Protein AF-A0AAW3DL74-F1 (afdb_monomer_lite)

Sequence (131 aa):
ACNCNLHARRCRFNMELYKLSGRKSGGVCLNCRHNTAGRHCHYCKEGFYRDLSKSITDRKACKACDCHPVGAAGKTCNQTTGQCPCKDGVTGLTCNRCAKGYQQSRSPVAPCIKIPAINPTSLVTSTEAPA

Secondary structure (DSSP, 8-state):
----TTS-SEEEE-HHHHHHTTSS--EEEES--TTEETTTT-EEPTTEEE-TTS-TTSTTSEEE----TTTBS-S---TTT----BPTTEESTTS-EEPTTEEE-S-SSS-EEEPP---GGGSSSSS----

Structure (mmCIF, N/CA/C/O backbone):
data_AF-A0AAW3DL74-F1
#
_entry.id   AF-A0AAW3DL74-F1
#
loop_
_atom_site.group_PDB
_atom_site.id
_atom_site.type_symbol
_atom_site.label_atom_id
_atom_site.label_alt_id
_atom_site.label_comp_id
_atom_site.label_asym_id
_atom_site.label_entity_id
_atom_site.label_seq_id
_atom_site.pdbx_PDB_ins_code
_atom_site.Cartn_x
_atom_site.Cartn_y
_atom_site.Cartn_z
_atom_site.occupancy
_atom_site.B_iso_or_equiv
_atom_site.auth_seq_id
_atom_site.auth_comp_id
_atom_site.auth_asym_id
_atom_site.auth_atom_id
_atom_site.pdbx_PDB_model_num
ATOM 1 N N . ALA A 1 1 ? 19.909 -3.944 -20.177 1.00 83.19 1 ALA A N 1
ATOM 2 C CA . ALA A 1 1 ? 19.489 -4.653 -18.945 1.00 83.19 1 ALA A CA 1
ATOM 3 C C . ALA A 1 1 ? 18.118 -4.145 -18.495 1.00 83.19 1 ALA A C 1
ATOM 5 O O . ALA A 1 1 ? 17.784 -3.007 -18.804 1.00 83.19 1 ALA A O 1
ATOM 6 N N . CYS A 1 2 ? 17.313 -4.959 -17.809 1.00 92.38 2 CYS A N 1
ATOM 7 C CA . CYS A 1 2 ? 16.016 -4.518 -17.280 1.00 92.38 2 CYS A CA 1
ATOM 8 C C . CYS A 1 2 ? 16.186 -3.728 -15.978 1.00 92.38 2 CYS A C 1
ATOM 10 O O . CYS A 1 2 ? 16.947 -4.146 -15.108 1.00 92.38 2 CYS A O 1
ATOM 12 N N . ASN A 1 3 ? 15.438 -2.635 -15.817 1.00 96.38 3 ASN A N 1
ATOM 13 C CA . ASN A 1 3 ? 15.345 -1.942 -14.536 1.00 96.38 3 ASN A CA 1
ATOM 14 C C . ASN A 1 3 ? 14.243 -2.576 -13.676 1.00 96.38 3 ASN A C 1
ATOM 16 O O . ASN A 1 3 ? 13.062 -2.445 -13.991 1.00 96.38 3 ASN A O 1
ATOM 20 N N . CYS A 1 4 ? 14.643 -3.250 -12.597 1.00 98.19 4 CYS A N 1
ATOM 21 C CA . CYS A 1 4 ? 13.735 -3.888 -11.643 1.00 98.19 4 CYS A CA 1
ATOM 22 C C . CYS A 1 4 ? 13.945 -3.417 -10.199 1.00 98.19 4 CYS A C 1
ATOM 24 O O . CYS A 1 4 ? 13.613 -4.165 -9.282 1.00 98.19 4 CYS A O 1
ATOM 26 N N . ASN A 1 5 ? 14.571 -2.251 -9.988 1.00 97.94 5 ASN A N 1
ATOM 27 C CA . ASN A 1 5 ? 14.850 -1.683 -8.658 1.00 97.94 5 ASN A CA 1
ATOM 28 C C . ASN A 1 5 ? 15.486 -2.681 -7.664 1.00 97.94 5 ASN A C 1
ATOM 30 O O . ASN A 1 5 ? 15.202 -2.659 -6.475 1.00 97.94 5 ASN A O 1
ATOM 34 N N . LEU A 1 6 ? 16.336 -3.598 -8.146 1.00 98.06 6 LEU A N 1
ATOM 35 C CA . LEU A 1 6 ? 16.950 -4.669 -7.338 1.00 98.06 6 LEU A CA 1
ATOM 36 C C . LEU A 1 6 ? 15.946 -5.632 -6.668 1.00 98.06 6 LEU A C 1
ATOM 38 O O . LEU A 1 6 ? 16.252 -6.290 -5.670 1.00 98.06 6 LEU A O 1
ATOM 42 N N . HIS A 1 7 ? 14.741 -5.753 -7.218 1.00 98.50 7 HIS A N 1
ATOM 43 C CA . HIS A 1 7 ? 13.680 -6.606 -6.680 1.00 98.50 7 HIS A CA 1
ATOM 44 C C . HIS A 1 7 ? 13.318 -7.789 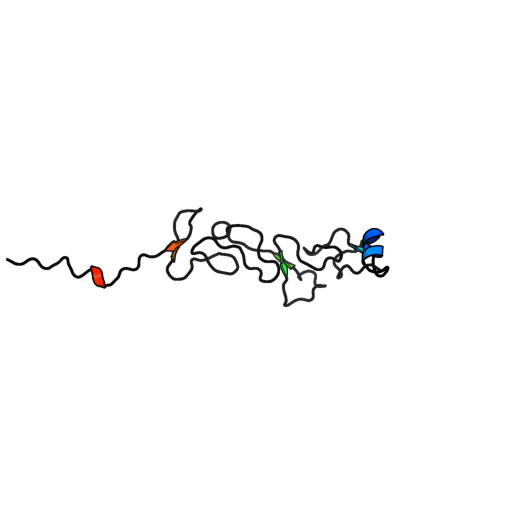-7.568 1.00 98.50 7 HIS A C 1
ATOM 46 O O . HIS A 1 7 ? 12.619 -8.691 -7.119 1.00 98.50 7 HIS A O 1
ATOM 52 N N . ALA A 1 8 ? 13.838 -7.852 -8.789 1.00 98.38 8 ALA A N 1
ATOM 53 C CA . ALA A 1 8 ? 13.745 -9.038 -9.626 1.00 98.38 8 ALA A CA 1
ATOM 54 C C . ALA A 1 8 ? 15.098 -9.344 -10.263 1.00 98.38 8 ALA A C 1
ATOM 56 O O . ALA A 1 8 ? 15.851 -8.443 -10.626 1.00 98.38 8 ALA A O 1
ATOM 57 N N . ARG A 1 9 ? 15.392 -10.641 -10.402 1.00 96.75 9 ARG A N 1
ATOM 58 C CA . ARG A 1 9 ? 16.571 -11.137 -11.132 1.00 96.75 9 ARG A CA 1
ATOM 59 C C . ARG A 1 9 ? 16.256 -11.508 -12.581 1.00 96.75 9 ARG A C 1
ATOM 61 O O . ARG A 1 9 ? 17.169 -11.702 -13.370 1.00 96.75 9 ARG A O 1
ATOM 68 N N . ARG A 1 10 ? 14.973 -11.653 -12.918 1.00 97.62 10 ARG A N 1
ATOM 69 C CA . ARG A 1 10 ? 14.497 -12.076 -14.238 1.00 97.62 10 ARG A CA 1
ATOM 70 C C . ARG A 1 10 ? 13.535 -11.033 -14.789 1.00 97.62 10 ARG A C 1
ATOM 72 O O . ARG A 1 10 ? 12.786 -10.410 -14.038 1.00 97.62 10 ARG A O 1
ATOM 79 N N . CYS A 1 11 ? 13.536 -10.880 -16.103 1.00 97.69 11 CYS A N 1
ATOM 80 C CA . CYS A 1 11 ? 12.578 -10.063 -16.830 1.00 97.69 11 CYS A CA 1
ATOM 81 C C . CYS A 1 11 ? 12.269 -10.709 -18.183 1.00 97.69 11 CYS A C 1
ATOM 83 O O . CYS A 1 11 ? 13.046 -11.526 -18.676 1.00 97.69 11 CYS A O 1
ATOM 85 N N . ARG A 1 12 ? 11.140 -10.330 -18.779 1.00 97.50 12 ARG A N 1
ATOM 86 C CA . ARG A 1 12 ? 10.799 -10.641 -20.169 1.00 97.50 12 ARG A CA 1
ATOM 87 C C . ARG A 1 12 ? 10.718 -9.361 -20.985 1.00 97.50 12 ARG A C 1
ATOM 89 O O . ARG A 1 12 ? 10.444 -8.291 -20.442 1.00 97.50 12 ARG A O 1
ATOM 96 N N . PHE A 1 13 ? 10.919 -9.476 -22.288 1.00 97.81 13 PHE A N 1
ATOM 97 C CA . PHE A 1 13 ? 10.660 -8.383 -23.213 1.00 97.81 13 PHE A CA 1
ATOM 98 C C . PHE A 1 13 ? 9.189 -8.393 -23.651 1.00 97.81 13 PHE A C 1
ATOM 100 O O . PHE A 1 13 ? 8.589 -9.452 -23.832 1.00 97.81 13 PHE A O 1
ATOM 107 N N . ASN A 1 14 ? 8.605 -7.210 -23.806 1.00 97.62 14 ASN A N 1
ATOM 108 C CA . ASN A 1 14 ? 7.276 -7.000 -24.355 1.00 97.62 14 ASN A CA 1
ATOM 109 C C . ASN A 1 14 ? 7.372 -5.980 -25.503 1.00 97.62 14 ASN A C 1
ATOM 111 O O . ASN A 1 14 ? 7.706 -4.812 -25.285 1.00 97.62 14 ASN A O 1
ATOM 115 N N . MET A 1 15 ? 7.075 -6.445 -26.721 1.00 97.38 15 MET A N 1
ATOM 116 C CA . MET A 1 15 ? 7.164 -5.656 -27.952 1.00 97.38 15 MET A CA 1
ATOM 117 C C . MET A 1 15 ? 6.149 -4.506 -27.999 1.00 97.38 15 MET A C 1
ATOM 119 O O . MET A 1 15 ? 6.463 -3.426 -28.493 1.00 97.38 15 MET A O 1
ATOM 123 N N . GLU A 1 16 ? 4.946 -4.704 -27.471 1.00 97.69 16 GLU A N 1
ATOM 124 C CA . GLU A 1 16 ? 3.903 -3.676 -27.447 1.00 97.69 16 GLU A CA 1
ATOM 125 C C . GLU A 1 16 ? 4.311 -2.507 -26.546 1.00 97.69 16 GLU A C 1
ATOM 127 O O . GLU A 1 16 ? 4.325 -1.353 -26.972 1.00 97.69 16 GLU A O 1
ATOM 132 N N . LEU A 1 17 ? 4.783 -2.817 -25.336 1.00 95.94 17 LEU A N 1
ATOM 133 C CA . LEU A 1 17 ? 5.310 -1.813 -24.413 1.00 95.94 17 LEU A CA 1
ATOM 134 C C . LEU A 1 17 ? 6.544 -1.094 -24.969 1.00 95.94 17 LEU A C 1
ATOM 136 O O . LEU A 1 17 ? 6.729 0.095 -24.712 1.00 95.94 17 LEU A O 1
ATOM 140 N N . TYR A 1 18 ? 7.379 -1.793 -25.740 1.00 96.88 18 TYR A N 1
ATOM 141 C CA . TYR A 1 18 ? 8.508 -1.180 -26.431 1.00 96.88 18 TYR A CA 1
ATOM 142 C C . TYR A 1 18 ? 8.044 -0.147 -27.463 1.00 96.88 18 TYR A C 1
ATOM 144 O O . TYR A 1 18 ? 8.534 0.985 -27.444 1.00 96.88 18 TYR A O 1
ATOM 152 N N . LYS A 1 19 ? 7.060 -0.491 -28.303 1.00 98.00 19 LYS A N 1
ATOM 153 C CA . LYS A 1 19 ? 6.466 0.440 -29.275 1.00 98.00 19 LYS A CA 1
ATOM 154 C C . LYS A 1 19 ? 5.845 1.655 -28.577 1.00 98.00 19 LYS A C 1
ATOM 156 O O . LYS A 1 19 ? 6.205 2.778 -28.919 1.00 98.00 19 LYS A O 1
ATOM 161 N N . LEU A 1 20 ? 5.019 1.435 -27.547 1.00 97.06 20 LEU A N 1
ATOM 162 C CA . LEU A 1 20 ? 4.369 2.502 -26.768 1.00 97.06 20 LEU A CA 1
ATOM 163 C C . LEU A 1 20 ? 5.367 3.429 -26.061 1.00 97.06 20 LEU A C 1
ATOM 165 O O . LEU A 1 20 ? 5.110 4.615 -25.904 1.00 97.06 20 LEU A O 1
ATOM 169 N N . SER A 1 21 ? 6.537 2.917 -25.670 1.00 94.88 21 SER A N 1
ATOM 170 C CA . SER A 1 21 ? 7.597 3.731 -25.059 1.00 94.88 21 SER A CA 1
ATOM 171 C C . SER A 1 21 ? 8.390 4.600 -26.050 1.00 94.88 21 SER A C 1
ATOM 173 O O . SER A 1 21 ? 9.410 5.173 -25.668 1.00 94.88 21 SER A O 1
ATOM 175 N N . GLY A 1 22 ? 7.996 4.651 -27.329 1.00 97.12 22 GLY A N 1
ATOM 176 C CA . GLY A 1 22 ? 8.773 5.311 -28.379 1.00 97.12 22 GLY A CA 1
ATOM 177 C C . GLY A 1 22 ? 10.067 4.561 -28.693 1.00 97.12 22 GLY A C 1
ATOM 178 O O . GLY A 1 22 ? 11.111 5.180 -28.873 1.00 97.12 22 GLY A O 1
ATOM 179 N N . ARG A 1 23 ? 10.011 3.220 -28.701 1.00 95.25 23 ARG A N 1
ATOM 180 C CA . ARG A 1 23 ? 11.168 2.332 -28.916 1.00 95.25 23 ARG A CA 1
ATOM 181 C C . ARG A 1 23 ? 12.292 2.511 -27.877 1.00 95.25 23 ARG A C 1
ATOM 183 O O . ARG A 1 23 ? 13.457 2.261 -28.175 1.00 95.25 23 ARG A O 1
ATOM 190 N N . LYS A 1 24 ? 11.950 2.894 -26.637 1.00 94.38 24 LYS A N 1
ATOM 191 C CA . LYS A 1 24 ? 12.914 3.092 -25.534 1.00 94.38 24 LYS A CA 1
ATOM 192 C C . LYS A 1 24 ? 13.062 1.873 -24.621 1.00 94.38 24 LYS A C 1
ATOM 194 O O . LYS A 1 24 ? 14.177 1.463 -24.322 1.00 94.38 24 LYS A O 1
ATOM 199 N N . SER A 1 25 ? 11.962 1.283 -24.145 1.00 93.94 25 SER A N 1
ATOM 200 C CA . SER A 1 25 ? 12.004 0.160 -23.198 1.00 93.94 25 SER A CA 1
ATOM 201 C C . SER A 1 25 ? 10.783 -0.755 -23.294 1.00 93.94 25 SER A C 1
ATOM 203 O O . SER A 1 25 ? 9.644 -0.324 -23.128 1.00 93.94 25 SER A O 1
ATOM 205 N N . GLY A 1 26 ? 11.035 -2.056 -23.475 1.00 95.75 26 GLY A N 1
ATOM 206 C CA . GLY A 1 26 ? 10.035 -3.135 -23.467 1.00 95.75 26 GLY A CA 1
ATOM 207 C C . GLY A 1 26 ? 10.159 -4.104 -22.287 1.00 95.75 26 GLY A C 1
ATOM 208 O O . GLY A 1 26 ? 9.397 -5.058 -22.198 1.00 95.75 26 GLY A O 1
ATOM 209 N N . GLY A 1 27 ? 11.117 -3.897 -21.377 1.00 96.94 27 GLY A N 1
ATOM 210 C CA . GLY A 1 27 ? 11.384 -4.841 -20.287 1.00 96.94 27 GLY A CA 1
ATOM 211 C C . GLY A 1 27 ? 10.262 -4.878 -19.248 1.00 96.94 27 GLY A C 1
ATOM 212 O O . GLY A 1 27 ? 9.754 -3.828 -18.857 1.00 96.94 27 GLY A O 1
ATOM 213 N N . VAL A 1 28 ? 9.885 -6.073 -18.799 1.00 98.06 28 VAL A N 1
ATOM 214 C CA . VAL A 1 28 ? 8.912 -6.317 -17.725 1.00 98.06 28 VAL A CA 1
ATOM 215 C C . VAL A 1 28 ? 9.533 -7.286 -16.726 1.00 98.06 28 VAL A C 1
ATOM 217 O O . VAL A 1 28 ? 9.902 -8.405 -17.087 1.00 98.06 28 VAL A O 1
ATOM 220 N N . CYS A 1 29 ? 9.671 -6.857 -15.478 1.00 98.44 29 CYS A N 1
ATOM 221 C CA . CYS A 1 29 ? 10.231 -7.665 -14.403 1.00 98.44 29 CYS A CA 1
ATOM 222 C C . CYS A 1 29 ? 9.318 -8.843 -14.055 1.00 98.44 29 CYS A C 1
ATOM 224 O O . CYS A 1 29 ? 8.095 -8.743 -14.133 1.00 98.44 29 CYS A O 1
ATOM 226 N N . LEU A 1 30 ? 9.924 -9.966 -13.672 1.00 98.19 30 LEU A N 1
ATOM 227 C CA . LEU A 1 30 ? 9.219 -11.188 -13.297 1.00 98.19 30 LEU A CA 1
ATOM 228 C C . LEU A 1 30 ? 9.465 -11.498 -11.823 1.00 98.19 30 LEU A C 1
ATOM 230 O O . LEU A 1 30 ? 10.601 -11.407 -11.357 1.00 98.19 30 LEU A O 1
ATOM 234 N N . ASN A 1 31 ? 8.412 -11.923 -11.121 1.00 97.69 31 ASN A N 1
ATOM 235 C CA . ASN A 1 31 ? 8.462 -12.333 -9.716 1.00 97.69 31 ASN A CA 1
ATOM 236 C C . ASN A 1 31 ? 9.121 -11.271 -8.820 1.00 97.69 31 ASN A C 1
ATOM 238 O O . ASN A 1 31 ? 10.137 -11.539 -8.173 1.00 97.69 31 ASN A O 1
ATOM 242 N N . CYS A 1 32 ? 8.558 -10.057 -8.813 1.00 98.44 32 CYS A N 1
ATOM 243 C CA . CYS A 1 32 ? 9.007 -8.987 -7.925 1.00 98.44 32 CYS A CA 1
ATOM 244 C C . CYS A 1 32 ? 9.048 -9.480 -6.469 1.00 98.44 32 CYS A C 1
ATOM 246 O O . CYS A 1 32 ? 8.070 -9.999 -5.930 1.00 98.44 32 CYS A O 1
ATOM 248 N N . ARG A 1 33 ? 10.216 -9.343 -5.842 1.00 98.50 33 ARG A N 1
ATOM 249 C CA . ARG A 1 33 ? 10.473 -9.703 -4.445 1.00 98.50 33 ARG A CA 1
ATOM 250 C C . ARG A 1 33 ? 10.230 -8.497 -3.539 1.00 98.50 33 ARG A C 1
ATOM 252 O O . ARG A 1 33 ? 9.877 -7.414 -3.997 1.00 98.50 33 ARG A O 1
ATOM 259 N N . HIS A 1 34 ? 10.433 -8.688 -2.237 1.00 98.56 34 HIS A N 1
ATOM 260 C CA . HIS A 1 34 ? 10.406 -7.598 -1.250 1.00 98.56 34 HIS A CA 1
ATOM 261 C C . HIS A 1 34 ? 9.061 -6.857 -1.180 1.00 98.56 34 HIS A C 1
ATOM 263 O O . HIS A 1 34 ? 9.006 -5.676 -0.863 1.00 98.56 34 HIS A O 1
ATOM 269 N N . ASN A 1 35 ? 7.968 -7.569 -1.475 1.00 98.38 35 ASN A N 1
ATOM 270 C CA . ASN A 1 35 ? 6.604 -7.033 -1.473 1.00 98.38 35 ASN A CA 1
ATOM 271 C C . ASN A 1 35 ? 6.387 -5.858 -2.437 1.00 98.38 35 ASN A C 1
ATOM 273 O O . ASN A 1 35 ? 5.484 -5.049 -2.242 1.00 98.38 35 ASN A O 1
ATOM 277 N N . THR A 1 36 ? 7.189 -5.800 -3.497 1.00 98.44 36 THR A N 1
ATOM 278 C CA . THR A 1 36 ? 7.007 -4.848 -4.591 1.00 98.44 36 THR A CA 1
ATOM 279 C C . THR A 1 36 ? 6.189 -5.449 -5.726 1.00 98.44 36 THR A C 1
ATOM 281 O O . THR A 1 36 ? 6.037 -6.666 -5.843 1.00 98.44 36 THR A O 1
ATOM 284 N N . ALA A 1 37 ? 5.642 -4.578 -6.561 1.00 97.88 37 ALA A N 1
ATOM 285 C CA . ALA A 1 37 ? 4.792 -4.899 -7.687 1.00 97.88 37 ALA A CA 1
ATOM 286 C C . ALA A 1 37 ? 5.015 -3.906 -8.840 1.00 97.88 37 ALA A C 1
ATOM 288 O O . ALA A 1 37 ? 5.743 -2.911 -8.734 1.00 97.88 37 ALA A O 1
ATOM 289 N N . GLY A 1 38 ? 4.399 -4.221 -9.977 1.00 97.12 38 GLY A N 1
ATOM 290 C CA . GLY A 1 38 ? 4.481 -3.428 -11.194 1.00 97.12 38 GLY A CA 1
ATOM 291 C C . GLY A 1 38 ? 5.609 -3.832 -12.130 1.00 97.12 38 GLY A C 1
ATOM 292 O O . GLY A 1 38 ? 6.504 -4.607 -11.800 1.00 97.12 38 GLY A O 1
ATOM 293 N N . ARG A 1 39 ? 5.585 -3.234 -13.323 1.00 97.06 39 ARG A N 1
ATOM 294 C CA . ARG A 1 39 ? 6.495 -3.543 -14.436 1.00 97.06 39 ARG A CA 1
ATOM 295 C C . ARG A 1 39 ? 7.979 -3.493 -14.070 1.00 97.06 39 ARG A C 1
ATOM 297 O O . ARG A 1 39 ? 8.756 -4.289 -14.585 1.00 97.06 39 ARG A O 1
ATOM 304 N N . HIS A 1 40 ? 8.346 -2.553 -13.207 1.00 97.94 40 HIS A N 1
ATOM 305 C CA . HIS A 1 40 ? 9.715 -2.336 -12.734 1.00 97.94 40 HIS A CA 1
ATOM 306 C C . HIS A 1 40 ? 9.884 -2.639 -11.240 1.00 97.94 40 HIS A C 1
ATOM 308 O O . HIS A 1 40 ? 10.875 -2.219 -10.654 1.00 97.94 40 HIS A O 1
ATOM 314 N N . CYS A 1 41 ? 8.916 -3.313 -10.604 1.00 98.31 41 CYS A N 1
ATOM 315 C CA . CYS A 1 41 ? 8.904 -3.506 -9.151 1.00 98.31 41 CYS A CA 1
ATOM 316 C C . CYS A 1 41 ? 9.037 -2.164 -8.389 1.00 98.31 41 CYS A C 1
ATOM 318 O O . CYS A 1 41 ? 9.900 -2.017 -7.534 1.00 98.31 41 CYS A O 1
ATOM 320 N N . HIS A 1 42 ? 8.269 -1.141 -8.783 1.00 97.31 42 HIS A N 1
ATOM 321 C CA . HIS A 1 42 ? 8.482 0.259 -8.365 1.00 97.31 42 HIS A CA 1
ATOM 322 C C . HIS A 1 42 ? 7.432 0.790 -7.380 1.00 97.31 42 HIS A C 1
ATOM 324 O O . HIS A 1 42 ? 7.541 1.925 -6.926 1.00 97.31 42 HIS A O 1
ATOM 330 N N . TYR A 1 43 ? 6.428 -0.015 -7.042 1.00 97.56 43 TYR A N 1
ATOM 331 C CA . TYR A 1 43 ? 5.450 0.290 -6.000 1.00 97.56 43 TYR A CA 1
ATOM 332 C C . TYR A 1 43 ? 5.194 -0.954 -5.148 1.00 97.56 43 TYR A C 1
ATOM 334 O O . TYR A 1 43 ? 5.637 -2.050 -5.491 1.00 97.56 43 TYR A O 1
ATOM 342 N N . CYS A 1 44 ? 4.517 -0.790 -4.017 1.00 98.25 44 CYS A N 1
ATOM 343 C CA . CYS A 1 44 ? 4.232 -1.889 -3.101 1.00 98.25 44 CYS A CA 1
ATOM 344 C C . CYS A 1 44 ? 3.000 -2.677 -3.541 1.00 98.25 44 CYS A C 1
ATOM 346 O O . CYS A 1 44 ? 2.026 -2.106 -4.023 1.00 98.25 44 CYS A O 1
ATOM 348 N N . LYS A 1 45 ? 3.032 -4.002 -3.378 1.00 97.44 45 LYS A N 1
ATOM 349 C CA . LYS A 1 45 ? 1.857 -4.844 -3.634 1.00 97.44 45 LYS A CA 1
ATOM 350 C C . LYS A 1 45 ? 0.714 -4.490 -2.670 1.00 97.44 45 LYS A C 1
ATOM 352 O O . LYS A 1 45 ? 0.951 -3.910 -1.613 1.00 97.44 45 LYS A O 1
ATOM 357 N N . GLU A 1 46 ? -0.512 -4.877 -3.003 1.00 96.19 46 GLU A N 1
ATOM 358 C CA . GLU A 1 46 ? -1.659 -4.696 -2.104 1.00 96.19 46 GLU A CA 1
ATOM 359 C C . GLU A 1 46 ? -1.414 -5.307 -0.715 1.00 96.19 46 GLU A C 1
ATOM 361 O O . GLU A 1 46 ? -0.758 -6.342 -0.573 1.00 96.19 46 GLU A O 1
ATOM 366 N N . GLY A 1 47 ? -1.907 -4.626 0.323 1.00 97.00 47 GLY A N 1
ATOM 367 C CA . GLY A 1 47 ? -1.595 -4.952 1.717 1.00 97.00 47 GLY A CA 1
ATOM 368 C C . GLY A 1 47 ? -0.211 -4.478 2.181 1.00 97.00 47 GLY A C 1
ATOM 369 O O . GLY A 1 47 ? 0.197 -4.809 3.291 1.00 97.00 47 GLY A O 1
ATOM 370 N N . PHE A 1 48 ? 0.515 -3.708 1.362 1.00 98.38 48 PHE A N 1
ATOM 371 C CA . PHE A 1 48 ? 1.772 -3.053 1.724 1.00 98.38 48 PHE A CA 1
ATOM 372 C C . PHE A 1 48 ? 1.758 -1.581 1.298 1.00 98.38 48 PHE A C 1
ATOM 374 O O . PHE A 1 48 ? 1.111 -1.204 0.323 1.00 98.38 48 PHE A O 1
ATOM 381 N N . TYR A 1 49 ? 2.522 -0.755 2.008 1.00 98.38 49 TYR A N 1
ATOM 382 C CA . TYR A 1 49 ? 2.697 0.665 1.727 1.00 98.38 49 TYR A CA 1
ATOM 383 C C . TYR A 1 49 ? 4.177 1.052 1.702 1.00 98.38 49 TYR A C 1
ATOM 385 O O . TYR A 1 49 ? 5.045 0.341 2.220 1.00 98.38 49 TYR A O 1
ATOM 393 N N . ARG A 1 50 ? 4.474 2.176 1.053 1.00 97.81 50 ARG A N 1
ATOM 394 C CA . ARG A 1 50 ? 5.825 2.679 0.826 1.00 97.81 50 ARG A CA 1
ATOM 395 C C . ARG A 1 50 ? 6.408 3.281 2.107 1.00 97.81 50 ARG A C 1
ATOM 397 O O . ARG A 1 50 ? 5.862 4.227 2.659 1.00 97.81 50 ARG A O 1
ATOM 404 N N . ASP A 1 51 ? 7.569 2.785 2.529 1.00 97.44 51 ASP A N 1
ATOM 405 C CA . ASP A 1 51 ? 8.362 3.385 3.608 1.00 97.44 51 ASP A CA 1
ATOM 406 C C . ASP A 1 51 ? 9.310 4.458 3.052 1.00 97.44 51 ASP A C 1
ATOM 408 O O . ASP A 1 51 ? 10.414 4.161 2.588 1.00 97.44 51 ASP A O 1
ATOM 412 N N . LEU A 1 52 ? 8.881 5.719 3.090 1.00 95.62 52 LEU A N 1
ATOM 413 C CA . LEU A 1 52 ? 9.634 6.848 2.529 1.00 95.62 52 LEU A CA 1
ATOM 414 C C . LEU A 1 52 ? 10.996 7.094 3.201 1.00 95.62 52 LEU A C 1
ATOM 416 O O . LEU A 1 52 ? 11.826 7.782 2.614 1.00 95.62 52 LEU A O 1
ATOM 420 N N . SER A 1 53 ? 11.270 6.497 4.367 1.00 96.75 53 SER A N 1
ATOM 421 C CA . SER A 1 53 ? 12.596 6.566 5.003 1.00 96.75 53 SER A CA 1
ATOM 422 C C . SER A 1 53 ? 13.664 5.730 4.283 1.00 96.75 53 SER A C 1
ATOM 424 O O . SER A 1 53 ? 14.856 5.860 4.555 1.00 96.75 53 SER A O 1
ATOM 426 N N . LYS A 1 54 ? 13.248 4.858 3.357 1.00 97.25 54 LYS A N 1
ATOM 427 C CA . LYS A 1 54 ? 14.114 3.931 2.622 1.00 97.25 54 LYS A CA 1
ATOM 428 C C . LYS A 1 54 ? 14.100 4.239 1.139 1.00 97.25 54 LYS A C 1
ATOM 430 O O . LYS A 1 54 ? 13.071 4.639 0.603 1.00 97.25 54 LYS A O 1
ATOM 435 N N . SER A 1 55 ? 15.204 3.970 0.444 1.00 97.75 55 SER A N 1
ATOM 436 C CA . SER A 1 55 ? 15.218 3.966 -1.026 1.00 97.75 55 SER A CA 1
ATOM 437 C C . SER A 1 55 ? 14.260 2.903 -1.575 1.00 97.75 55 SER A C 1
ATOM 439 O O . SER A 1 55 ? 14.093 1.852 -0.959 1.00 97.75 55 SER A O 1
ATOM 441 N N . ILE A 1 56 ? 13.679 3.134 -2.759 1.00 97.19 56 ILE A N 1
ATOM 442 C CA . ILE A 1 56 ? 12.845 2.132 -3.441 1.00 97.19 56 ILE A CA 1
ATOM 443 C C . ILE A 1 56 ? 13.616 0.843 -3.728 1.00 97.19 56 ILE A C 1
ATOM 445 O O . ILE A 1 56 ? 12.997 -0.192 -3.846 1.00 97.19 56 ILE A O 1
ATOM 449 N N . THR A 1 57 ? 14.947 0.872 -3.800 1.00 98.12 57 THR A N 1
ATOM 450 C CA . THR A 1 57 ? 15.763 -0.327 -4.033 1.00 98.12 57 THR A CA 1
ATOM 451 C C . THR A 1 57 ? 16.010 -1.174 -2.775 1.00 98.12 57 THR A C 1
ATOM 453 O O . THR A 1 57 ? 16.538 -2.286 -2.879 1.00 98.12 57 THR A O 1
ATOM 456 N N . ASP A 1 58 ? 15.637 -0.686 -1.584 1.00 98.50 58 ASP A N 1
ATOM 457 C CA . ASP A 1 58 ? 15.806 -1.394 -0.306 1.00 98.50 58 ASP A CA 1
ATOM 458 C C . ASP A 1 58 ? 14.856 -2.605 -0.217 1.00 98.50 58 ASP A C 1
ATOM 460 O O . ASP A 1 58 ? 13.684 -2.545 -0.586 1.00 98.50 58 ASP A O 1
ATOM 464 N N . ARG A 1 59 ? 15.328 -3.722 0.349 1.00 98.06 59 ARG A N 1
ATOM 465 C CA . ARG A 1 59 ? 14.510 -4.927 0.592 1.00 98.06 59 ARG A CA 1
ATOM 466 C C . ARG A 1 59 ? 13.319 -4.689 1.528 1.00 98.06 59 ARG A C 1
ATOM 468 O O . ARG A 1 59 ? 12.418 -5.523 1.582 1.00 98.06 59 ARG A O 1
ATOM 475 N N . LYS A 1 60 ? 13.342 -3.606 2.304 1.00 97.88 60 LYS A N 1
ATOM 476 C CA . LYS A 1 60 ? 12.291 -3.185 3.236 1.00 97.88 60 LYS A CA 1
ATOM 477 C C . LYS A 1 60 ? 11.590 -1.900 2.780 1.00 97.88 60 LYS A C 1
ATOM 479 O O . LYS A 1 60 ? 10.917 -1.275 3.588 1.00 97.88 60 LYS A O 1
ATOM 484 N N . ALA A 1 61 ? 11.712 -1.513 1.505 1.00 97.94 61 ALA A N 1
ATOM 485 C CA . ALA A 1 61 ? 11.042 -0.333 0.948 1.00 97.94 61 ALA A CA 1
ATOM 486 C C . ALA A 1 61 ? 9.505 -0.375 1.068 1.00 97.94 61 ALA A C 1
ATOM 488 O O . ALA A 1 61 ? 8.863 0.679 1.018 1.00 97.94 61 ALA A O 1
ATOM 489 N N . CYS A 1 62 ? 8.937 -1.577 1.227 1.00 98.38 62 CYS A N 1
ATOM 490 C CA . CYS A 1 62 ? 7.515 -1.829 1.420 1.00 98.38 62 CYS A CA 1
ATOM 491 C C . CYS A 1 62 ? 7.237 -2.444 2.792 1.00 98.38 62 CYS A C 1
ATOM 493 O O . CYS A 1 62 ? 7.730 -3.530 3.114 1.00 98.38 62 CYS A O 1
ATOM 495 N N . LYS A 1 63 ? 6.394 -1.769 3.573 1.00 98.06 63 LYS A N 1
ATOM 496 C CA . LYS A 1 63 ? 5.959 -2.186 4.906 1.00 98.06 63 LYS A CA 1
ATOM 497 C C . LYS A 1 63 ? 4.533 -2.727 4.850 1.00 98.06 63 LYS A C 1
ATOM 499 O O . LYS A 1 63 ? 3.719 -2.235 4.077 1.00 98.06 63 LYS A O 1
ATOM 504 N N . ALA A 1 64 ? 4.247 -3.772 5.621 1.00 98.00 64 ALA A N 1
ATOM 505 C CA . ALA A 1 64 ? 2.918 -4.374 5.649 1.00 98.00 64 ALA A CA 1
ATOM 506 C C . ALA A 1 64 ? 1.890 -3.403 6.247 1.00 98.00 64 ALA A C 1
ATOM 508 O O . ALA A 1 64 ? 2.190 -2.693 7.209 1.00 98.00 64 ALA A O 1
ATOM 509 N N . CYS A 1 65 ? 0.685 -3.396 5.684 1.00 98.00 65 CYS A N 1
ATOM 510 C CA . CYS A 1 65 ? -0.478 -2.798 6.320 1.00 98.00 65 CYS A CA 1
ATOM 511 C C . CYS A 1 65 ? -0.847 -3.642 7.544 1.00 98.00 65 CYS A C 1
ATOM 513 O O . CYS A 1 65 ? -1.021 -4.854 7.427 1.00 98.00 65 CYS A O 1
ATOM 515 N N . ASP A 1 66 ? -0.997 -3.001 8.696 1.00 97.62 66 ASP A N 1
ATOM 516 C CA . ASP A 1 66 ? -1.391 -3.655 9.947 1.00 97.62 66 ASP A CA 1
ATOM 517 C C . ASP A 1 66 ? -2.779 -3.167 10.379 1.00 97.62 66 ASP A C 1
ATOM 519 O O . ASP A 1 66 ? -2.970 -2.609 11.453 1.00 97.62 66 ASP A O 1
ATOM 523 N N . CYS A 1 67 ? -3.749 -3.255 9.466 1.00 98.44 67 CYS A N 1
ATOM 524 C CA . CYS A 1 67 ? -5.091 -2.736 9.706 1.00 98.44 67 CYS A CA 1
ATOM 525 C C . CYS A 1 67 ? -5.816 -3.563 10.772 1.00 98.44 67 CYS A C 1
ATOM 527 O O . CYS A 1 67 ? -5.947 -4.781 10.644 1.00 98.44 67 CYS A O 1
ATOM 529 N N . HIS A 1 68 ? -6.330 -2.887 11.800 1.00 98.44 68 HIS A N 1
ATOM 530 C CA . HIS A 1 68 ? -6.981 -3.519 12.938 1.00 98.44 68 HIS A CA 1
ATOM 531 C C . HIS A 1 68 ? -8.217 -4.313 12.482 1.00 98.44 68 HIS A C 1
ATOM 533 O O . HIS A 1 68 ? -9.103 -3.734 11.846 1.00 98.44 68 HIS A O 1
ATOM 539 N N . PRO A 1 69 ? -8.344 -5.602 12.845 1.00 97.56 69 PRO A N 1
ATOM 540 C CA . PRO A 1 69 ? -9.345 -6.505 12.268 1.00 97.56 69 PRO A CA 1
ATOM 541 C C . PRO A 1 69 ? -10.790 -6.074 12.539 1.00 97.56 69 PRO A C 1
ATOM 543 O O . PRO A 1 69 ? -11.678 -6.341 11.736 1.00 97.56 69 PRO A O 1
ATOM 546 N N . VAL A 1 70 ? -11.026 -5.398 13.665 1.00 98.00 70 VAL A N 1
ATOM 547 C CA . VAL A 1 70 ? -12.358 -4.913 14.052 1.00 98.00 70 VAL A CA 1
ATOM 548 C C . VAL A 1 70 ? -12.576 -3.452 13.656 1.00 98.00 70 VAL A C 1
ATOM 550 O O . VAL A 1 70 ? -13.696 -3.068 13.331 1.00 98.00 70 VAL A O 1
ATOM 553 N N . GLY A 1 71 ? -11.519 -2.637 13.688 1.00 98.12 71 GLY A N 1
ATOM 554 C CA . GLY A 1 71 ? -11.620 -1.178 13.573 1.00 98.12 71 GLY A CA 1
ATOM 555 C C . GLY A 1 71 ? -11.483 -0.663 12.143 1.00 98.12 71 GLY A C 1
ATOM 556 O O . GLY A 1 71 ? -11.979 0.417 11.829 1.00 98.12 71 GLY A O 1
ATOM 557 N N . ALA A 1 72 ? -10.843 -1.437 11.266 1.00 98.31 72 ALA A N 1
ATOM 558 C CA . ALA A 1 72 ? -10.757 -1.139 9.847 1.00 98.31 72 ALA A CA 1
ATOM 559 C C . ALA A 1 72 ? -11.917 -1.783 9.068 1.00 98.31 72 ALA A C 1
ATOM 561 O O . ALA A 1 72 ? -12.432 -2.840 9.432 1.00 98.31 72 ALA A O 1
ATOM 562 N N . ALA A 1 73 ? -12.307 -1.151 7.966 1.00 97.56 73 ALA A N 1
ATOM 563 C CA . ALA A 1 73 ? -13.246 -1.680 6.981 1.00 97.56 73 ALA A CA 1
ATOM 564 C C . ALA A 1 73 ? -12.572 -2.636 5.976 1.00 97.56 73 ALA A C 1
ATOM 566 O O . ALA A 1 73 ? -13.253 -3.336 5.232 1.00 97.56 73 ALA A O 1
ATOM 567 N N . GLY A 1 74 ? -11.237 -2.686 5.946 1.00 96.19 74 GLY A N 1
ATOM 568 C CA . GLY A 1 74 ? -10.476 -3.520 5.022 1.00 96.19 74 GLY A CA 1
ATOM 569 C C . GLY A 1 74 ? -9.017 -3.699 5.439 1.00 96.19 74 GLY A C 1
ATOM 570 O O . GLY A 1 74 ? -8.514 -3.002 6.319 1.00 96.19 74 GLY A O 1
ATOM 571 N N . LYS A 1 75 ? -8.337 -4.652 4.791 1.00 95.75 75 LYS A N 1
ATOM 572 C CA . LYS A 1 75 ? -6.924 -4.991 5.057 1.00 95.75 75 LYS A CA 1
ATOM 573 C C . LYS A 1 75 ? -5.931 -4.191 4.205 1.00 95.75 75 LYS A C 1
ATOM 575 O O . LYS A 1 75 ? -4.749 -4.131 4.532 1.00 95.75 75 LYS A O 1
ATOM 580 N N . THR A 1 76 ? -6.400 -3.592 3.112 1.00 97.56 76 THR A N 1
ATOM 581 C CA . THR A 1 76 ? -5.569 -2.803 2.199 1.00 97.56 76 THR A CA 1
ATOM 582 C C . THR A 1 76 ? -5.540 -1.356 2.668 1.00 97.56 76 THR A C 1
ATOM 584 O O . THR A 1 76 ? -6.563 -0.676 2.667 1.00 97.56 76 THR A O 1
ATOM 587 N N . CYS A 1 77 ? -4.364 -0.894 3.079 1.00 97.94 77 CYS A N 1
ATOM 588 C CA . CYS A 1 77 ? -4.119 0.496 3.429 1.00 97.94 77 CYS A CA 1
ATOM 589 C C . CYS A 1 77 ? -3.701 1.319 2.203 1.00 97.94 77 CYS A C 1
ATOM 591 O O . CYS A 1 77 ? -3.346 0.780 1.152 1.00 97.94 77 CYS A O 1
ATOM 593 N N . ASN A 1 78 ? -3.730 2.643 2.340 1.00 97.69 78 ASN A N 1
ATOM 594 C CA . ASN A 1 78 ? -3.216 3.555 1.328 1.00 97.69 78 ASN A CA 1
ATOM 595 C C . ASN A 1 78 ? -1.719 3.287 1.082 1.00 97.69 78 ASN A C 1
ATOM 597 O O . ASN A 1 78 ? -0.918 3.317 2.015 1.00 97.69 78 ASN A O 1
ATOM 601 N N . GLN A 1 79 ? -1.332 3.059 -0.175 1.00 95.12 79 GLN A N 1
ATOM 602 C CA . GLN A 1 79 ? 0.035 2.656 -0.530 1.00 95.12 79 GLN A CA 1
ATOM 603 C C . GLN A 1 79 ? 1.097 3.732 -0.260 1.00 95.12 79 GLN A C 1
ATOM 605 O O . GLN A 1 79 ? 2.277 3.399 -0.163 1.00 95.12 79 GLN A O 1
ATOM 610 N N . THR A 1 80 ? 0.704 4.999 -0.129 1.00 92.75 80 THR A N 1
ATOM 611 C CA . THR A 1 80 ? 1.621 6.119 0.121 1.00 92.75 80 THR A CA 1
ATOM 612 C C . THR A 1 80 ? 1.683 6.468 1.601 1.00 92.75 80 THR A C 1
ATOM 614 O O . THR A 1 80 ? 2.770 6.638 2.144 1.00 92.75 80 THR A O 1
ATOM 617 N N . THR A 1 81 ? 0.531 6.575 2.267 1.00 95.88 81 THR A N 1
ATOM 618 C CA . THR A 1 81 ? 0.466 7.034 3.666 1.00 95.88 81 THR A CA 1
ATOM 619 C C . THR A 1 81 ? 0.477 5.894 4.679 1.00 95.88 81 THR A C 1
ATOM 621 O O . THR A 1 81 ? 0.786 6.120 5.844 1.00 95.88 81 THR A O 1
ATOM 624 N N . GLY A 1 82 ? 0.118 4.676 4.266 1.00 97.31 82 GLY A N 1
ATOM 625 C CA . GLY A 1 82 ? -0.110 3.543 5.162 1.00 97.31 82 GLY A CA 1
ATOM 626 C C . GLY A 1 82 ? -1.432 3.612 5.932 1.00 97.31 82 GLY A C 1
ATOM 627 O O . GLY A 1 82 ? -1.689 2.744 6.761 1.00 97.31 82 GLY A O 1
ATOM 628 N N . GLN A 1 83 ? -2.277 4.618 5.676 1.00 98.38 83 GLN A N 1
ATOM 629 C CA . GLN A 1 83 ? -3.547 4.789 6.380 1.00 98.38 83 GLN A CA 1
ATOM 630 C C . GLN A 1 83 ? -4.535 3.687 5.994 1.00 98.38 83 GLN A C 1
ATOM 632 O O . GLN A 1 83 ? -4.881 3.523 4.822 1.00 98.38 83 GLN A O 1
ATOM 637 N N . CYS A 1 84 ? -5.002 2.947 6.993 1.00 98.50 84 CYS A N 1
ATOM 638 C CA . CYS A 1 84 ? -6.064 1.967 6.843 1.00 98.50 84 CYS A CA 1
ATOM 639 C C . CYS A 1 84 ? -7.436 2.649 6.707 1.00 98.50 84 CYS A C 1
ATOM 641 O O . CYS A 1 84 ? -7.649 3.721 7.286 1.00 98.50 84 CYS A O 1
ATOM 643 N N . PRO A 1 85 ? -8.381 2.037 5.975 1.00 98.31 85 PRO A N 1
ATOM 644 C CA . PRO A 1 85 ? -9.748 2.535 5.888 1.00 98.31 85 PRO A CA 1
ATOM 645 C C . PRO A 1 85 ? -10.464 2.268 7.216 1.00 98.31 85 PRO A C 1
ATOM 647 O O . PRO A 1 85 ? -10.830 1.131 7.503 1.00 98.31 85 PRO A O 1
ATOM 650 N N . CYS A 1 86 ? -10.621 3.288 8.058 1.00 98.62 86 CYS A N 1
ATOM 651 C CA . CYS A 1 86 ? -11.228 3.133 9.381 1.00 98.62 86 CYS A CA 1
ATOM 652 C C . CYS A 1 86 ? -12.755 3.147 9.318 1.00 98.62 86 CYS A C 1
ATOM 654 O O . CYS A 1 86 ? -13.335 3.848 8.492 1.00 98.62 86 CYS A O 1
ATOM 656 N N . LYS A 1 87 ? -13.395 2.374 10.203 1.00 98.50 87 LYS A N 1
ATOM 657 C CA . LYS A 1 87 ? -14.843 2.442 10.435 1.00 98.50 87 LYS A CA 1
ATOM 658 C C . LYS A 1 87 ? -15.225 3.739 11.149 1.00 98.50 87 LYS A C 1
ATOM 660 O O . LYS A 1 87 ? -14.375 4.419 11.727 1.00 98.50 87 LYS A O 1
ATOM 665 N N . ASP A 1 88 ? -16.518 4.035 11.160 1.00 98.12 88 ASP A N 1
ATOM 666 C CA . ASP A 1 88 ? -17.062 5.225 11.810 1.00 98.12 88 ASP A CA 1
ATOM 667 C C . ASP A 1 88 ? -16.654 5.317 13.284 1.00 98.12 88 ASP A C 1
ATOM 669 O O . ASP A 1 88 ? -16.693 4.342 14.038 1.00 98.12 88 ASP A O 1
ATOM 673 N N . GLY A 1 89 ? -16.213 6.508 13.690 1.00 97.81 89 GLY A N 1
ATOM 674 C CA . GLY A 1 89 ? -15.735 6.759 15.048 1.00 97.81 89 GLY A CA 1
ATOM 675 C C . GLY A 1 89 ? -14.383 6.125 15.393 1.00 97.81 89 GLY A C 1
ATOM 676 O O . GLY A 1 89 ? -13.926 6.298 16.522 1.00 97.81 89 GLY A O 1
ATOM 677 N N . VAL A 1 90 ? -13.721 5.424 14.465 1.00 98.62 90 VAL A N 1
ATOM 678 C CA . VAL A 1 90 ? -12.392 4.816 14.647 1.00 98.62 90 VAL A CA 1
ATOM 679 C C . VAL A 1 90 ? -11.312 5.701 14.011 1.00 98.62 90 VAL A C 1
ATOM 681 O O . VAL A 1 90 ? -11.520 6.335 12.981 1.00 98.62 90 VAL A O 1
ATOM 684 N N . THR A 1 91 ? -10.126 5.756 14.615 1.00 98.44 91 THR A N 1
ATOM 685 C CA . THR A 1 91 ? -8.984 6.542 14.135 1.00 98.44 91 THR A CA 1
ATOM 686 C C . THR A 1 91 ? -7.641 5.843 14.393 1.00 98.44 91 THR A C 1
ATOM 688 O O . THR A 1 91 ? -7.571 4.745 14.952 1.00 98.44 91 THR A O 1
ATOM 691 N N . GLY A 1 92 ? -6.553 6.501 13.987 1.00 97.88 92 GLY A N 1
ATOM 692 C CA . GLY A 1 92 ? -5.187 5.982 13.986 1.00 97.88 92 GLY A CA 1
ATOM 693 C C . GLY A 1 92 ? -4.793 5.380 12.636 1.00 97.88 92 GLY A C 1
ATOM 694 O O . GLY A 1 92 ? -5.650 4.984 11.850 1.00 97.88 92 GLY A O 1
ATOM 695 N 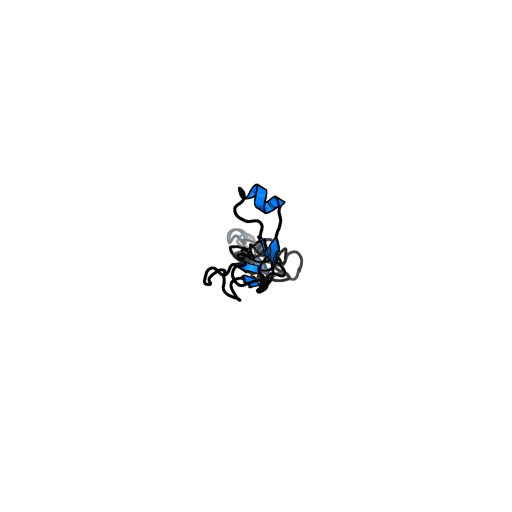N . LEU A 1 93 ? -3.483 5.282 12.385 1.00 97.75 93 LEU A N 1
A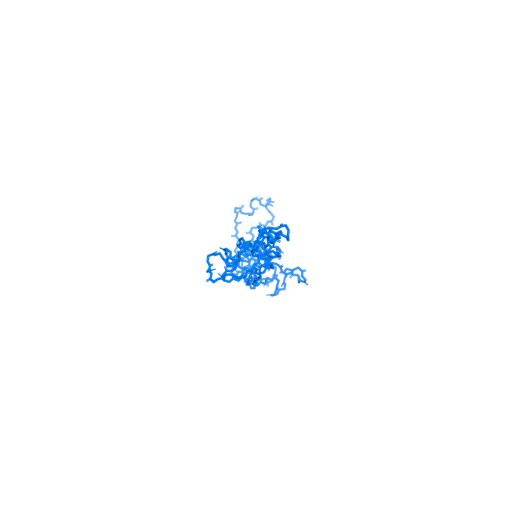TOM 696 C CA . LEU A 1 93 ? -2.931 4.753 11.128 1.00 97.75 93 LEU A CA 1
ATOM 697 C C . LEU A 1 93 ? -3.482 3.356 10.801 1.00 97.75 93 LEU A C 1
ATOM 699 O O . LEU A 1 93 ? -3.821 3.059 9.660 1.00 97.75 93 LEU A O 1
ATOM 703 N N . THR A 1 94 ? -3.612 2.530 11.837 1.00 98.31 94 THR A N 1
ATOM 704 C CA . THR A 1 94 ? -4.078 1.144 11.773 1.00 98.31 94 THR A CA 1
ATOM 705 C C . THR A 1 94 ? -5.532 0.969 12.210 1.00 98.31 94 THR A C 1
ATOM 707 O O . THR A 1 94 ? -6.000 -0.158 12.291 1.00 98.31 94 THR A O 1
ATOM 710 N N . CYS A 1 95 ? -6.274 2.049 12.478 1.00 98.56 95 CYS A N 1
ATOM 711 C CA . CYS A 1 95 ? -7.657 1.995 12.976 1.00 98.56 95 CYS A CA 1
ATOM 712 C C . CYS A 1 95 ? -7.807 1.251 14.316 1.00 98.56 95 CYS A C 1
ATOM 714 O O . CYS A 1 95 ? -8.724 0.453 14.505 1.00 98.56 95 CYS A O 1
ATO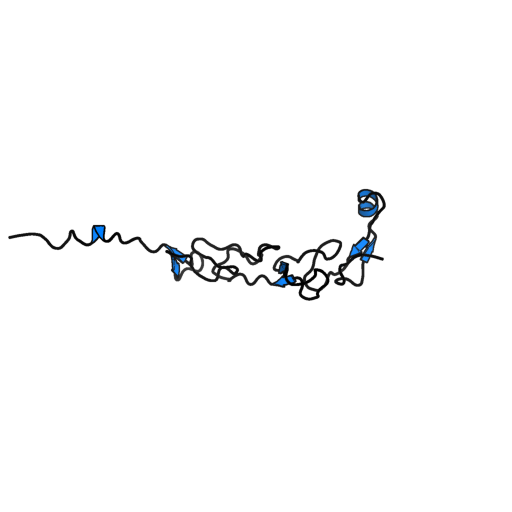M 716 N N . ASN A 1 96 ? -6.881 1.485 15.246 1.00 98.19 96 ASN A N 1
ATOM 717 C CA . ASN A 1 96 ? -6.768 0.740 16.501 1.00 98.19 96 ASN A CA 1
ATOM 718 C C . ASN A 1 96 ? -7.380 1.442 17.727 1.00 98.19 96 ASN A C 1
ATOM 720 O O . ASN A 1 96 ? -7.256 0.934 18.838 1.00 98.19 96 ASN A O 1
ATOM 724 N N . ARG A 1 97 ? -8.003 2.615 17.566 1.00 98.12 97 ARG A N 1
ATOM 725 C CA . ARG A 1 97 ? -8.589 3.373 18.685 1.00 98.12 97 ARG A CA 1
ATOM 726 C C . ARG A 1 97 ? -9.815 4.170 18.263 1.00 98.12 97 ARG A C 1
ATOM 728 O O . ARG A 1 97 ? -9.928 4.545 17.101 1.00 98.12 97 ARG A O 1
ATOM 735 N N . CYS A 1 98 ? -10.699 4.476 19.208 1.00 98.38 98 CYS A N 1
ATOM 736 C CA . CYS A 1 98 ? -11.809 5.390 18.951 1.00 98.38 98 CYS A CA 1
ATOM 737 C C . CYS A 1 98 ? -11.319 6.841 18.850 1.00 98.38 98 CYS A C 1
ATOM 739 O O . CYS A 1 98 ? -10.348 7.239 19.498 1.00 98.38 98 CYS A O 1
ATOM 741 N N . ALA A 1 99 ? -11.984 7.628 18.011 1.00 98.38 99 ALA A N 1
ATOM 742 C CA . ALA A 1 99 ? -11.775 9.063 17.911 1.00 98.38 99 ALA A CA 1
ATOM 743 C C . ALA A 1 99 ? -12.259 9.780 19.183 1.00 98.38 99 ALA A C 1
ATOM 745 O O . ALA A 1 99 ? -13.024 9.239 19.983 1.00 98.38 99 ALA A O 1
ATOM 746 N N . LYS A 1 100 ? -11.836 11.034 19.365 1.00 97.19 100 LYS A N 1
ATOM 747 C CA . LYS A 1 100 ? -12.313 11.866 20.477 1.00 97.19 100 LYS A CA 1
ATOM 748 C C . LYS A 1 100 ? -13.841 12.007 20.411 1.00 97.19 100 LYS A C 1
ATOM 750 O O . LYS A 1 100 ? -14.388 12.268 19.344 1.00 97.19 100 LYS A O 1
ATOM 755 N N . GLY A 1 101 ? -14.515 11.843 21.550 1.00 96.19 101 GLY A N 1
ATOM 756 C CA . GLY A 1 101 ? -15.982 11.859 21.626 1.00 96.19 101 GLY A CA 1
ATOM 757 C C . GLY A 1 101 ? -16.650 10.523 21.282 1.00 96.19 101 GLY A C 1
ATOM 758 O O . GLY A 1 101 ? -17.873 10.475 21.194 1.00 96.19 101 GLY A O 1
ATOM 759 N N . TYR A 1 102 ? -15.874 9.450 21.108 1.00 97.75 102 TYR A N 1
ATOM 760 C CA . TYR A 1 102 ? -16.363 8.082 20.953 1.00 97.75 102 TYR A CA 1
ATOM 761 C C . TYR A 1 102 ? -15.803 7.178 22.057 1.00 97.75 102 TYR A C 1
ATOM 763 O O . TYR A 1 102 ? -14.705 7.410 22.563 1.00 97.75 102 TYR A O 1
ATOM 771 N N . GLN A 1 103 ? -16.541 6.125 22.398 1.00 96.81 103 GLN A N 1
ATOM 772 C CA . GLN A 1 103 ? -16.127 5.069 23.326 1.00 96.81 103 GLN A CA 1
ATOM 773 C C . GLN A 1 103 ? -16.241 3.690 22.672 1.00 96.81 103 GLN A C 1
ATOM 775 O O . GLN A 1 103 ? -17.040 3.501 21.751 1.00 96.81 103 GLN A O 1
ATOM 780 N N . GLN A 1 104 ? -15.444 2.731 23.149 1.00 97.31 104 GLN A N 1
ATOM 781 C CA . GLN A 1 104 ? -15.477 1.359 22.644 1.00 97.31 104 GLN A CA 1
ATOM 782 C C . GLN A 1 104 ? -16.809 0.683 22.981 1.00 97.31 104 GLN A C 1
ATOM 784 O O . GLN A 1 104 ? -17.308 0.778 24.101 1.00 97.31 104 GLN A O 1
ATOM 789 N N . SER A 1 105 ? -17.369 -0.020 22.004 1.00 96.62 105 SER A N 1
ATOM 790 C CA . SER A 1 105 ? -18.562 -0.847 22.153 1.00 96.62 105 SER A CA 1
ATOM 791 C C . SER A 1 105 ? -18.189 -2.333 22.103 1.00 96.62 105 SER A C 1
ATOM 793 O O . SER A 1 105 ? -17.069 -2.705 21.753 1.00 96.62 105 SER A O 1
ATOM 795 N N . ARG A 1 106 ? -19.145 -3.210 22.427 1.00 95.94 106 ARG A N 1
ATOM 796 C CA . ARG A 1 106 ? -18.981 -4.668 22.282 1.00 95.94 106 ARG A CA 1
ATOM 797 C C . ARG A 1 106 ? -19.297 -5.184 20.870 1.00 95.94 106 ARG A C 1
ATOM 799 O O . ARG A 1 106 ? -19.173 -6.379 20.629 1.00 95.94 106 ARG A O 1
ATOM 806 N N . SER A 1 107 ? -19.725 -4.318 19.948 1.00 96.50 107 SER A N 1
ATOM 807 C CA . SER A 1 107 ? -20.101 -4.708 18.586 1.00 96.50 107 SER A CA 1
ATOM 808 C C . SER A 1 107 ? -18.880 -4.756 17.663 1.00 96.50 107 SER A C 1
ATOM 810 O O . SER A 1 107 ? -18.213 -3.736 17.488 1.00 96.50 107 SER A O 1
ATOM 812 N N . PRO A 1 108 ? -18.614 -5.885 16.978 1.00 96.00 108 PRO A N 1
ATOM 813 C CA . PRO A 1 108 ? -17.584 -5.940 15.942 1.00 96.00 108 PRO A CA 1
ATOM 814 C C . PRO A 1 108 ? -17.923 -5.089 14.709 1.00 96.00 108 PRO A C 1
ATOM 816 O O . PRO A 1 108 ? -17.030 -4.683 13.963 1.00 96.00 108 PRO A O 1
ATOM 819 N N . VAL A 1 109 ? -19.212 -4.830 14.467 1.00 96.38 109 VAL A N 1
ATOM 820 C CA . VAL A 1 109 ? -19.686 -4.048 13.315 1.00 96.38 109 VAL A CA 1
ATOM 821 C C . VAL A 1 109 ? -19.485 -2.557 13.570 1.00 96.38 109 VAL A C 1
ATOM 823 O O . VAL A 1 109 ? -18.883 -1.886 12.737 1.00 96.38 109 VAL A O 1
ATOM 826 N N . ALA A 1 110 ? -19.898 -2.075 14.745 1.00 97.12 110 ALA A N 1
ATOM 827 C CA . ALA A 1 110 ? -19.783 -0.680 15.169 1.00 97.12 110 ALA A CA 1
ATOM 828 C C . ALA A 1 110 ? -18.949 -0.576 16.463 1.00 97.12 110 ALA A C 1
ATOM 830 O O . ALA A 1 110 ? -19.509 -0.396 17.548 1.00 97.12 110 ALA A O 1
ATOM 831 N N . PRO A 1 111 ? -17.613 -0.717 16.383 1.00 97.94 111 PRO A N 1
ATOM 832 C CA . PRO A 1 111 ? -16.758 -0.835 17.566 1.00 97.94 111 PRO A CA 1
ATOM 833 C C . PRO A 1 111 ? -16.587 0.463 18.355 1.00 97.94 111 PRO A C 1
ATOM 835 O O . PRO A 1 111 ? -16.140 0.409 19.496 1.00 97.94 111 PRO A O 1
ATOM 838 N N . CYS A 1 112 ? -16.936 1.615 17.781 1.00 98.25 112 CYS A N 1
ATOM 839 C CA . CYS A 1 112 ? -16.876 2.910 18.448 1.00 98.25 112 CYS A CA 1
ATOM 840 C C . CYS A 1 112 ? -18.232 3.611 18.332 1.00 98.25 112 CYS A C 1
ATOM 842 O O . CYS A 1 112 ? -18.724 3.834 17.229 1.00 98.25 112 CYS A O 1
ATOM 844 N N . ILE A 1 113 ? -18.824 3.978 19.469 1.00 97.12 113 ILE A N 1
ATOM 845 C CA . ILE A 1 113 ? -20.100 4.706 19.542 1.00 97.12 113 ILE A CA 1
ATOM 846 C C . ILE A 1 113 ? -19.881 6.101 20.122 1.00 97.12 113 ILE A C 1
ATOM 848 O O . ILE A 1 113 ? -19.017 6.291 20.979 1.00 97.12 113 ILE A O 1
ATOM 852 N N . LYS A 1 114 ? -20.641 7.087 19.643 1.00 96.38 114 LYS A N 1
ATOM 853 C CA . LYS A 1 114 ? -20.515 8.479 20.086 1.00 96.38 114 LYS A CA 1
ATOM 854 C C . LYS A 1 114 ? -20.958 8.604 21.546 1.00 96.38 114 LYS A C 1
ATOM 856 O O . LYS A 1 114 ? -21.994 8.065 21.928 1.00 96.38 114 LYS A O 1
ATOM 861 N N . ILE A 1 115 ? -20.178 9.311 22.354 1.00 93.94 115 ILE A N 1
ATOM 862 C CA . ILE A 1 115 ? -20.536 9.622 23.738 1.00 93.94 115 ILE A CA 1
ATOM 863 C C . ILE A 1 115 ? -21.661 10.668 23.692 1.00 93.94 115 ILE A C 1
ATOM 865 O O . ILE A 1 115 ? -21.489 11.693 23.020 1.00 93.94 115 ILE A O 1
ATOM 869 N N . PRO A 1 116 ? -22.808 10.437 24.357 1.00 87.12 116 PRO A N 1
ATOM 870 C CA . PRO A 1 116 ? -23.859 11.440 24.452 1.00 87.12 116 PRO A CA 1
ATOM 871 C C . PRO A 1 116 ? -23.298 12.712 25.088 1.00 87.12 116 PRO A C 1
ATOM 873 O O . PRO A 1 116 ? -22.670 12.658 26.146 1.00 87.12 116 PRO A O 1
ATOM 876 N N . ALA A 1 117 ? -23.513 13.860 24.448 1.00 77.62 117 ALA A N 1
ATOM 877 C CA . ALA A 1 117 ? -23.220 15.140 25.070 1.00 77.62 117 ALA A CA 1
ATOM 878 C C . ALA A 1 117 ? -24.266 15.366 26.167 1.00 77.62 117 ALA A C 1
ATOM 880 O O . ALA A 1 117 ? -25.392 15.768 25.883 1.00 77.62 117 ALA A O 1
ATOM 881 N N . ILE A 1 118 ? -23.919 15.053 27.414 1.00 66.69 118 ILE A N 1
ATOM 882 C CA . ILE A 1 118 ? -24.723 15.487 28.552 1.00 66.69 118 ILE A CA 1
ATOM 883 C C . ILE A 1 118 ? -24.495 16.995 28.653 1.00 66.69 118 ILE A C 1
ATOM 885 O O . ILE A 1 118 ? -23.439 17.435 29.105 1.00 66.69 118 ILE A O 1
ATOM 889 N N . ASN A 1 119 ? -25.452 17.794 28.177 1.00 59.56 119 ASN A N 1
ATOM 890 C CA . ASN A 1 119 ? -25.465 19.213 28.501 1.00 59.56 119 ASN A CA 1
ATOM 891 C C . ASN A 1 119 ? -25.705 19.331 30.018 1.00 59.56 119 ASN A C 1
ATOM 893 O O . ASN A 1 119 ? -26.739 18.847 30.487 1.00 59.56 119 ASN A O 1
ATOM 897 N N . PRO A 1 120 ? -24.814 19.982 30.795 1.00 59.47 120 PRO A N 1
ATOM 898 C CA . PRO A 1 120 ? -25.046 20.222 32.227 1.00 59.47 120 PRO A CA 1
ATOM 899 C C . PRO A 1 120 ? -26.358 20.997 32.480 1.00 59.47 120 PRO A C 1
ATOM 901 O O . PRO A 1 120 ? -26.998 20.815 33.508 1.00 59.47 120 PRO A O 1
ATOM 904 N N . THR A 1 121 ? -26.809 21.733 31.461 1.00 57.69 121 THR A N 1
ATOM 905 C CA . THR A 1 121 ? -28.192 22.014 31.034 1.00 57.69 121 THR A CA 1
ATOM 906 C C . THR A 1 121 ? -29.360 21.306 31.720 1.00 57.69 121 THR A C 1
ATOM 908 O O . THR A 1 121 ? -30.294 21.912 32.235 1.00 57.69 121 THR A O 1
ATOM 911 N N . SER A 1 122 ? -29.358 19.980 31.581 1.00 56.66 122 SER A N 1
ATOM 912 C CA . SER A 1 122 ? -30.570 19.154 31.660 1.00 56.66 122 SER A CA 1
ATOM 913 C C . SER A 1 122 ? -30.701 18.376 32.968 1.00 56.66 122 SER A C 1
ATOM 915 O O . SER A 1 122 ? -31.679 17.661 33.150 1.00 56.66 122 SER A O 1
ATOM 917 N N . LEU A 1 123 ? -29.722 18.496 33.869 1.00 56.75 123 LEU A N 1
ATOM 918 C CA . LEU A 1 123 ? -29.695 17.797 35.159 1.00 56.75 123 LEU A CA 1
ATOM 919 C C . LEU A 1 123 ? -30.209 18.652 36.331 1.00 56.75 123 LEU A C 1
ATOM 921 O O . LEU A 1 123 ? -30.186 18.183 37.462 1.00 56.75 123 LEU A O 1
ATOM 925 N N . VAL A 1 124 ? -30.689 19.879 36.083 1.00 51.97 124 VAL A N 1
ATOM 926 C CA . VAL A 1 124 ? -31.108 20.822 37.146 1.00 51.97 124 VAL A CA 1
ATOM 927 C C . VAL A 1 124 ? -32.633 20.984 37.285 1.00 51.97 124 VAL A C 1
ATOM 929 O O . VAL A 1 124 ? -33.086 21.728 38.142 1.00 51.97 124 VAL A O 1
ATOM 932 N N . THR A 1 125 ? -33.459 20.288 36.495 1.00 51.03 125 THR A N 1
ATOM 933 C CA . THR A 1 125 ? -34.932 20.467 36.483 1.00 51.03 125 THR A CA 1
ATOM 934 C C . THR A 1 125 ? -35.733 19.307 37.093 1.00 51.03 125 THR A C 1
ATOM 936 O O . THR A 1 125 ? -36.861 19.047 36.683 1.00 51.03 125 THR A O 1
ATOM 939 N N . SER A 1 126 ? -35.201 18.586 38.087 1.00 55.53 126 SER A N 1
ATOM 940 C CA . SER A 1 126 ? -35.956 17.489 38.735 1.00 55.53 126 SER A CA 1
ATOM 941 C C . SER A 1 126 ? -35.844 17.404 40.261 1.00 55.53 126 SER A C 1
ATOM 943 O O . SER A 1 126 ? -36.065 16.330 40.812 1.00 55.53 126 SER A O 1
ATOM 945 N N . THR A 1 127 ? -35.548 18.502 40.965 1.00 56.94 127 THR A N 1
ATOM 946 C CA . THR A 1 127 ? -35.594 18.513 42.445 1.00 56.94 127 THR A CA 1
ATOM 947 C C . THR A 1 127 ? -36.229 19.758 43.060 1.00 56.94 127 THR A C 1
ATOM 949 O O . THR A 1 127 ? -35.903 20.103 44.189 1.00 56.94 127 THR A O 1
ATOM 952 N N . GLU A 1 128 ? -37.174 20.413 42.384 1.00 53.31 128 GLU A N 1
ATOM 953 C CA . GLU A 1 128 ? -37.988 21.433 43.054 1.00 53.31 128 GLU A CA 1
ATOM 954 C C . GLU A 1 128 ? -39.469 21.259 42.713 1.00 53.31 128 GLU A C 1
ATOM 956 O O . GLU A 1 128 ? -39.935 21.622 41.636 1.00 53.31 128 GLU A O 1
ATOM 961 N N . ALA A 1 129 ?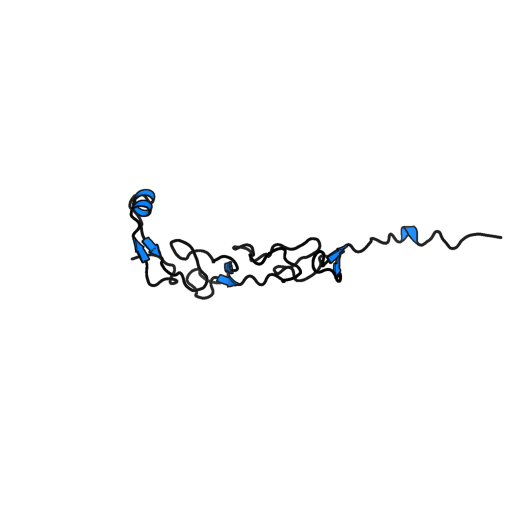 -40.202 20.657 43.650 1.00 43.44 129 ALA A N 1
ATOM 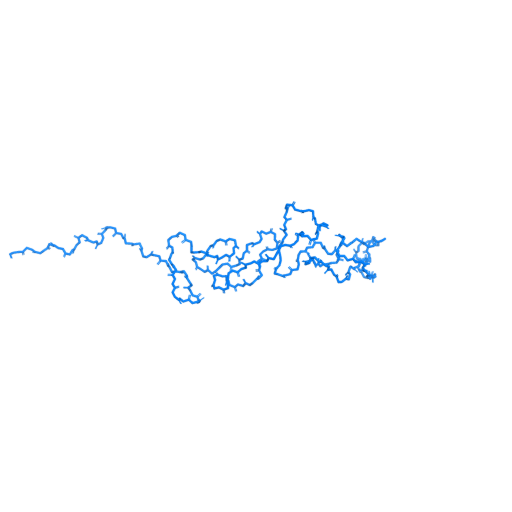962 C CA . ALA A 1 129 ? -41.639 20.834 43.778 1.00 43.44 129 ALA A CA 1
ATOM 963 C C . ALA A 1 129 ? -41.939 21.179 45.253 1.00 43.44 129 ALA A C 1
ATOM 965 O O . ALA A 1 129 ? -41.527 20.419 46.134 1.00 43.44 129 ALA A O 1
ATOM 966 N N . PRO A 1 130 ? -42.594 22.323 45.520 1.00 60.09 130 PRO A N 1
ATOM 967 C CA . PRO A 1 130 ? -42.895 22.824 46.856 1.00 60.09 130 PRO A CA 1
ATOM 968 C C . PRO A 1 130 ? -44.272 22.358 47.352 1.00 60.09 130 PRO A C 1
ATOM 970 O O . PRO A 1 130 ? -45.214 22.302 46.560 1.00 60.09 130 PRO A O 1
ATOM 973 N N . ALA A 1 131 ? -44.369 22.086 48.657 1.00 42.12 131 ALA A N 1
ATOM 974 C CA . ALA A 1 131 ? -45.466 22.404 49.591 1.00 42.12 131 ALA A CA 1
ATOM 975 C C . ALA A 1 131 ? -45.345 21.529 50.847 1.00 42.12 131 ALA A C 1
ATOM 977 O O . ALA A 1 131 ? -45.339 20.286 50.702 1.00 42.12 131 ALA A O 1
#

Organism: NCBI:txid240206

Radius of gyration: 25.26 Å; chains: 1; bounding box: 65×35×79 Å

Foldseek 3Di:
DAQQLQFAPDWDFDPVVCVVVVNPGRIAGDPGALQFDDRNSQFGHFQWAADPVDDSSDSNRIDGQQADQQFAPDSGADRYQSAGHGDPQFDDSRSPDGDPQWDADPDSNCGTDGNDPPDPVPPPPPPDDDD

pLDDT: mean 92.52, std 13.35, range [42.12, 98.62]

InterPro domains:
  IPR002049 Laminin-type EGF domain [PF00053] (2-53)
  IPR002049 Laminin-type EGF domain [PF00053] (65-107)
  IPR002049 Laminin-type EGF domain [PS01248] (84-112)
  IPR002049 Laminin-type EGF domain [PS50027] (65-114)
  IPR002049 Laminin-type EGF domain [SM00180] (2-62)
  IPR002049 Laminin-type EGF domain [SM00180] (65-112)
  IPR002049 Laminin-type EGF domain [cd00055] (26-51)
  IPR002049 Laminin-type EGF domain [cd00055] (64-112)
  IPR050440 Laminin/Netrin Extracellular Matrix [PTHR10574] (1-104)